Protein AF-A0A1G2R4M1-F1 (afdb_monomer)

Structure (mmCIF, N/CA/C/O backbone):
data_AF-A0A1G2R4M1-F1
#
_entry.id   AF-A0A1G2R4M1-F1
#
loop_
_atom_site.group_PDB
_atom_site.id
_atom_site.type_symbol
_atom_site.label_atom_id
_atom_site.label_alt_id
_atom_site.label_comp_id
_atom_site.label_asym_id
_atom_site.label_entity_id
_atom_site.label_seq_id
_atom_site.pdbx_PDB_ins_code
_atom_site.Cartn_x
_atom_site.Cartn_y
_atom_site.Cartn_z
_atom_site.occupancy
_atom_site.B_iso_or_equiv
_atom_site.auth_seq_id
_atom_site.auth_comp_id
_atom_site.auth_asym_id
_atom_site.auth_atom_id
_atom_site.pdbx_PDB_model_num
ATOM 1 N N . MET A 1 1 ? 5.764 9.510 -22.536 1.00 42.53 1 MET A N 1
ATOM 2 C CA . MET A 1 1 ? 5.388 8.134 -22.153 1.00 42.53 1 MET A CA 1
ATOM 3 C C . MET A 1 1 ? 6.139 7.870 -20.861 1.00 42.53 1 MET A C 1
ATOM 5 O O . MET A 1 1 ? 7.342 7.668 -20.907 1.00 42.53 1 MET A O 1
ATOM 9 N N . GLY A 1 2 ? 5.502 8.143 -19.721 1.00 48.28 2 GLY A N 1
ATOM 10 C CA . GLY A 1 2 ? 6.165 8.111 -18.417 1.00 48.28 2 GLY A CA 1
ATOM 11 C C . GLY A 1 2 ? 6.142 6.691 -17.884 1.00 48.28 2 GLY A C 1
ATOM 12 O O . GLY A 1 2 ? 5.067 6.125 -17.744 1.00 48.28 2 GLY A O 1
ATOM 13 N N . ILE A 1 3 ? 7.315 6.120 -17.657 1.00 47.88 3 ILE A N 1
ATOM 14 C CA . ILE A 1 3 ? 7.489 4.781 -17.104 1.00 47.88 3 ILE A CA 1
ATOM 15 C C . ILE A 1 3 ? 7.074 4.883 -15.628 1.00 47.88 3 ILE A C 1
ATOM 17 O O . ILE A 1 3 ? 7.715 5.595 -14.858 1.00 47.88 3 ILE A O 1
ATOM 21 N N . TRP A 1 4 ? 5.933 4.295 -15.264 1.00 51.50 4 TRP A N 1
ATOM 22 C CA . TRP A 1 4 ? 5.393 4.301 -13.891 1.00 51.50 4 TRP A CA 1
ATOM 23 C C . TRP A 1 4 ? 5.996 3.191 -13.018 1.00 51.50 4 TRP A C 1
ATOM 25 O O . TRP A 1 4 ? 5.624 3.042 -11.861 1.00 51.50 4 TRP A O 1
ATOM 35 N N . TYR A 1 5 ? 6.914 2.412 -13.583 1.00 51.94 5 TYR A N 1
ATOM 36 C CA . TYR A 1 5 ? 7.467 1.200 -13.004 1.00 51.94 5 TYR A CA 1
ATOM 37 C C . TYR A 1 5 ? 8.988 1.207 -13.168 1.00 51.94 5 TYR A C 1
ATOM 39 O O . TYR A 1 5 ? 9.513 1.249 -14.282 1.00 51.94 5 TYR A O 1
ATOM 47 N N . PHE A 1 6 ? 9.687 1.157 -12.044 1.00 51.12 6 PHE A N 1
ATOM 48 C CA . PHE A 1 6 ? 11.073 0.728 -11.931 1.00 51.12 6 PHE A CA 1
ATOM 49 C C . PHE A 1 6 ? 10.988 -0.623 -11.184 1.00 51.12 6 PHE A C 1
ATOM 51 O O . PHE A 1 6 ? 10.203 -0.756 -10.254 1.00 51.12 6 PHE A O 1
ATOM 58 N N . GLU A 1 7 ? 11.665 -1.672 -11.660 1.00 55.28 7 GLU A N 1
ATOM 59 C CA . GLU A 1 7 ? 11.780 -2.977 -10.960 1.00 55.28 7 GLU A CA 1
ATOM 60 C C . GLU A 1 7 ? 10.511 -3.835 -10.750 1.00 55.28 7 GLU A C 1
ATOM 62 O O . GLU A 1 7 ? 10.430 -4.591 -9.781 1.00 55.28 7 GLU A O 1
ATOM 67 N N . ALA A 1 8 ? 9.542 -3.806 -11.677 1.00 66.56 8 ALA A N 1
ATOM 68 C CA . ALA A 1 8 ? 8.416 -4.763 -11.717 1.00 66.56 8 ALA A CA 1
ATOM 69 C C . ALA A 1 8 ? 7.603 -4.875 -10.410 1.00 66.56 8 ALA A C 1
ATOM 71 O O . ALA A 1 8 ? 6.861 -5.837 -10.201 1.00 66.56 8 ALA A O 1
ATOM 72 N N . SER A 1 9 ? 7.749 -3.901 -9.519 1.00 74.88 9 SER A N 1
ATOM 73 C CA . SER A 1 9 ? 7.108 -3.871 -8.223 1.00 74.88 9 SER A CA 1
ATOM 74 C C . SER A 1 9 ? 6.990 -2.438 -7.729 1.00 74.88 9 SER A C 1
ATOM 76 O O . SER A 1 9 ? 7.735 -1.562 -8.157 1.00 74.88 9 SER A O 1
ATOM 78 N N . PHE A 1 10 ? 6.007 -2.184 -6.874 1.00 80.31 10 PHE A N 1
ATOM 79 C CA . PHE A 1 10 ? 5.818 -0.880 -6.244 1.00 80.31 10 PHE A CA 1
ATOM 80 C C . PHE A 1 10 ? 5.073 -1.039 -4.914 1.00 80.31 10 PHE A C 1
ATOM 82 O O . PHE A 1 10 ? 4.313 -2.000 -4.742 1.00 80.31 10 PHE A O 1
ATOM 89 N N . PRO A 1 11 ? 5.273 -0.122 -3.954 1.00 85.62 11 PRO A N 1
ATOM 90 C CA . PRO A 1 11 ? 4.534 -0.147 -2.703 1.00 85.62 11 PRO A CA 1
ATOM 91 C C . PRO A 1 11 ? 3.078 0.292 -2.906 1.00 85.62 11 PRO A C 1
ATOM 93 O O . PRO A 1 11 ? 2.780 1.245 -3.627 1.00 85.62 11 PRO A O 1
ATOM 96 N N . ILE A 1 12 ? 2.169 -0.391 -2.216 1.00 89.44 12 ILE A N 1
ATOM 97 C CA . ILE A 1 12 ? 0.774 0.005 -2.027 1.00 89.44 12 ILE A CA 1
ATOM 98 C C . ILE A 1 12 ? 0.554 0.206 -0.535 1.00 89.44 12 ILE A C 1
ATOM 100 O O . ILE A 1 12 ? 0.835 -0.686 0.268 1.00 89.44 12 ILE A O 1
ATOM 104 N N . ARG A 1 13 ? 0.011 1.364 -0.165 1.00 91.94 13 ARG A N 1
ATOM 105 C CA . ARG A 1 13 ? -0.324 1.698 1.223 1.00 91.94 13 ARG A CA 1
ATOM 106 C C . ARG A 1 13 ? -1.833 1.740 1.385 1.00 91.94 13 ARG A C 1
ATOM 108 O O . ARG A 1 13 ? -2.519 2.371 0.585 1.00 91.94 13 ARG A O 1
ATOM 115 N N . LEU A 1 14 ? -2.348 1.089 2.419 1.00 91.94 14 LEU A N 1
ATOM 116 C CA . LEU A 1 14 ? -3.732 1.242 2.843 1.00 91.94 14 LEU A CA 1
ATOM 117 C C . LEU A 1 14 ? -3.799 2.364 3.871 1.00 91.94 14 LEU A C 1
ATOM 119 O O . LEU A 1 14 ? -3.216 2.263 4.948 1.00 91.94 14 LEU A O 1
ATOM 123 N N . VAL A 1 15 ? -4.529 3.420 3.538 1.00 92.31 15 VAL A N 1
ATOM 124 C CA . VAL A 1 15 ? -4.696 4.596 4.391 1.00 92.31 15 VAL A CA 1
ATOM 125 C C . VAL A 1 15 ? -6.174 4.758 4.721 1.00 92.31 15 VAL A C 1
ATOM 127 O O . VAL A 1 15 ? -6.996 4.864 3.814 1.00 92.31 15 VAL A O 1
ATOM 130 N N . GLY A 1 16 ? -6.533 4.771 6.001 1.00 90.88 16 GLY A N 1
ATOM 131 C CA . GLY A 1 16 ? -7.900 5.025 6.456 1.00 90.88 16 GLY A CA 1
ATOM 132 C C . GLY A 1 16 ? -8.369 6.444 6.116 1.00 90.88 16 GLY A C 1
ATOM 133 O O . GLY A 1 16 ? -7.572 7.333 5.814 1.00 90.88 16 GLY A O 1
ATOM 134 N N . GLU A 1 17 ? -9.676 6.693 6.189 1.00 88.81 17 GLU A N 1
ATOM 135 C CA . GLU A 1 17 ? -10.267 8.005 5.871 1.00 88.81 17 GLU A CA 1
ATOM 136 C C . GLU A 1 17 ? -9.695 9.172 6.695 1.00 88.81 17 GLU A C 1
ATOM 138 O O . GLU A 1 17 ? -9.654 10.305 6.218 1.00 88.81 17 GLU A O 1
ATOM 143 N N . ASN A 1 18 ? -9.180 8.879 7.891 1.00 86.94 18 ASN A N 1
ATOM 144 C CA . ASN A 1 18 ? -8.556 9.847 8.793 1.00 86.94 18 ASN A CA 1
ATOM 145 C C . ASN A 1 18 ? -7.066 10.105 8.492 1.00 86.94 18 ASN A C 1
ATOM 147 O O . ASN A 1 18 ? -6.426 10.882 9.198 1.00 86.94 18 ASN A O 1
ATOM 151 N N . GLY A 1 19 ? -6.498 9.460 7.467 1.00 86.12 19 GLY A N 1
ATOM 152 C CA . GLY A 1 19 ? -5.078 9.566 7.117 1.00 86.12 19 GLY A CA 1
ATOM 153 C C . GLY A 1 19 ? -4.154 8.626 7.900 1.00 86.12 19 GLY A C 1
ATOM 154 O O . GLY A 1 19 ? -2.938 8.732 7.767 1.00 86.12 19 GLY A O 1
ATOM 155 N N . GLU A 1 20 ? -4.710 7.718 8.702 1.00 89.06 20 GLU A N 1
ATOM 156 C CA . GLU A 1 20 ? -3.966 6.659 9.390 1.00 89.06 20 GLU A CA 1
ATOM 157 C C . GLU A 1 20 ? -3.488 5.601 8.388 1.00 89.06 20 GLU A C 1
ATOM 159 O O . GLU A 1 20 ? -4.282 5.107 7.590 1.00 89.06 20 GLU A O 1
ATOM 164 N N . GLU A 1 21 ? -2.210 5.227 8.428 1.00 90.88 21 GLU A N 1
ATOM 165 C CA . GLU A 1 21 ? -1.722 4.070 7.676 1.00 90.88 21 GLU A CA 1
ATOM 166 C C . GLU A 1 21 ? -2.111 2.780 8.401 1.00 90.88 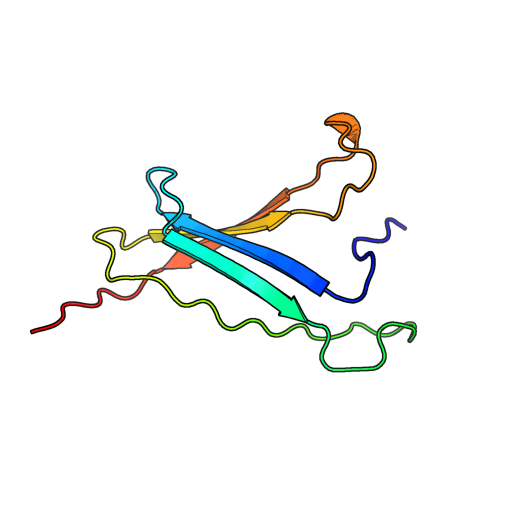21 GLU A C 1
ATOM 168 O O . GLU A 1 21 ? -1.673 2.539 9.521 1.00 90.88 21 GLU A O 1
ATOM 173 N N . LEU A 1 22 ? -2.907 1.947 7.733 1.00 90.50 22 LEU A N 1
ATOM 174 C CA . LEU A 1 22 ? -3.378 0.666 8.258 1.00 90.50 22 LEU A CA 1
ATOM 175 C C . LEU A 1 22 ? -2.461 -0.491 7.850 1.00 90.50 22 LEU A C 1
ATOM 177 O O . LEU A 1 22 ? -2.386 -1.501 8.542 1.00 90.50 22 LEU A O 1
ATOM 181 N N . GLY A 1 23 ? -1.756 -0.357 6.725 1.00 90.81 23 GLY A N 1
ATOM 182 C CA . GLY A 1 23 ? -0.811 -1.367 6.270 1.00 90.81 23 GLY A CA 1
ATOM 183 C C . GLY A 1 23 ? -0.114 -1.003 4.967 1.00 90.81 23 GLY A C 1
ATOM 184 O O . GLY A 1 23 ? -0.532 -0.103 4.236 1.00 90.81 23 GLY A O 1
ATOM 185 N N . ILE A 1 24 ? 0.945 -1.747 4.664 1.00 92.00 24 ILE A N 1
ATOM 186 C CA . ILE A 1 24 ? 1.734 -1.617 3.440 1.00 92.00 24 ILE A CA 1
ATOM 187 C C . ILE A 1 24 ? 1.953 -2.996 2.820 1.00 92.00 24 ILE A C 1
ATOM 189 O O . ILE A 1 24 ? 2.177 -3.981 3.522 1.00 92.00 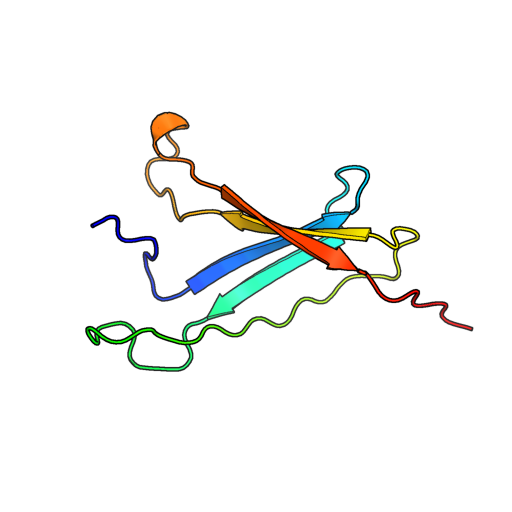24 ILE A O 1
ATOM 193 N N . ALA A 1 25 ? 1.897 -3.063 1.495 1.00 90.44 25 ALA A N 1
ATOM 194 C CA . ALA A 1 25 ? 2.211 -4.251 0.718 1.00 90.44 25 ALA A CA 1
ATOM 195 C C . ALA A 1 25 ? 3.057 -3.881 -0.497 1.00 90.44 25 ALA A C 1
ATOM 197 O O . ALA A 1 25 ? 2.992 -2.758 -0.993 1.00 90.44 25 ALA A O 1
ATOM 198 N N . ILE A 1 26 ? 3.832 -4.836 -0.999 1.00 87.69 26 ILE A N 1
ATOM 199 C CA . ILE A 1 26 ? 4.547 -4.679 -2.264 1.00 87.69 26 ILE A CA 1
ATOM 200 C C . ILE A 1 26 ? 3.744 -5.393 -3.340 1.00 87.69 26 ILE A C 1
ATOM 202 O O . ILE A 1 26 ? 3.531 -6.602 -3.259 1.00 87.69 26 ILE A O 1
ATOM 206 N N . ALA A 1 27 ? 3.291 -4.638 -4.335 1.00 87.12 27 ALA A N 1
ATOM 207 C CA . ALA A 1 27 ? 2.698 -5.201 -5.531 1.00 87.12 27 ALA A CA 1
ATOM 208 C C . ALA A 1 27 ? 3.798 -5.706 -6.448 1.00 87.12 27 ALA A C 1
ATOM 210 O O . ALA A 1 27 ? 4.769 -4.994 -6.684 1.00 87.12 27 ALA A O 1
ATOM 211 N N . GLN A 1 28 ? 3.645 -6.916 -6.967 1.00 85.25 28 GLN A N 1
ATOM 212 C CA . GLN A 1 28 ? 4.606 -7.547 -7.862 1.00 85.25 28 GLN A CA 1
ATOM 213 C C . GLN A 1 28 ? 3.938 -7.882 -9.191 1.00 85.25 28 GLN A C 1
ATOM 215 O O . GLN A 1 28 ? 2.803 -8.367 -9.226 1.00 85.25 28 GLN A O 1
ATOM 220 N N . ALA A 1 29 ? 4.648 -7.621 -10.283 1.00 84.75 29 ALA A N 1
ATOM 221 C CA . ALA A 1 29 ? 4.237 -8.008 -11.621 1.00 84.75 29 ALA A CA 1
ATOM 222 C C . ALA A 1 29 ? 4.121 -9.536 -11.712 1.00 84.75 29 ALA A C 1
ATOM 224 O O . ALA A 1 29 ? 4.997 -10.262 -11.244 1.00 84.75 29 ALA A O 1
ATOM 225 N N . GLN A 1 30 ? 3.041 -10.019 -12.317 1.00 81.81 30 GLN A N 1
ATOM 226 C CA . GLN A 1 30 ? 2.753 -11.454 -12.418 1.00 81.81 30 GLN A CA 1
ATOM 227 C C . GLN A 1 30 ? 3.283 -12.097 -13.710 1.00 81.81 30 GLN A C 1
ATOM 229 O O . GLN A 1 30 ? 3.125 -13.299 -13.904 1.00 81.81 30 GLN A O 1
ATOM 234 N N . ASP A 1 31 ? 3.900 -11.313 -14.597 1.00 71.88 31 ASP A N 1
ATOM 235 C CA . ASP A 1 31 ? 4.414 -11.771 -15.893 1.00 71.88 31 ASP A CA 1
ATOM 236 C C . ASP A 1 31 ? 5.722 -11.039 -16.258 1.00 71.88 31 ASP A C 1
ATOM 238 O O . ASP A 1 31 ? 6.196 -10.175 -15.512 1.00 71.88 31 ASP A O 1
ATOM 242 N N . GLU A 1 32 ? 6.315 -11.374 -17.407 1.00 63.88 32 GLU A N 1
ATOM 243 C CA . GLU A 1 32 ? 7.515 -10.738 -17.950 1.00 63.88 32 GLU A CA 1
ATOM 244 C C . GLU A 1 32 ? 7.296 -9.232 -18.165 1.00 63.88 32 GLU A C 1
ATOM 246 O O . GL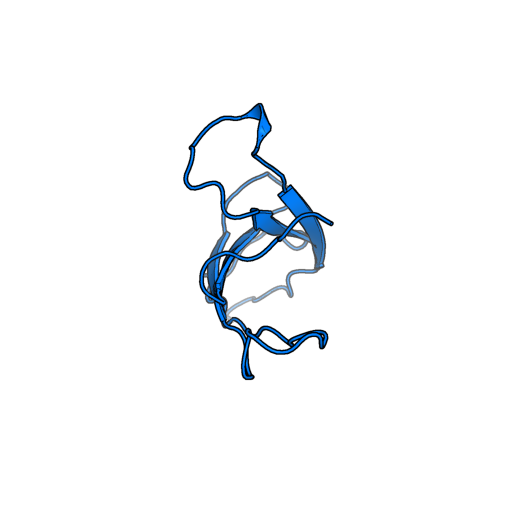U A 1 32 ? 6.823 -8.759 -19.198 1.00 63.88 32 GLU A O 1
ATOM 251 N N . TRP A 1 33 ? 7.708 -8.451 -17.170 1.00 61.72 33 TRP A N 1
ATOM 252 C CA . TRP A 1 33 ? 7.556 -6.996 -17.087 1.00 61.72 33 TRP A CA 1
ATOM 253 C C . TRP A 1 33 ? 8.278 -6.193 -18.185 1.00 61.72 33 TRP A C 1
ATOM 255 O O . TRP A 1 33 ? 8.130 -4.974 -18.256 1.00 61.72 33 TRP A O 1
ATOM 265 N N . MET A 1 34 ? 9.061 -6.864 -19.036 1.00 60.50 34 MET A N 1
ATOM 266 C CA . MET A 1 34 ? 9.752 -6.271 -20.186 1.00 60.50 34 MET A CA 1
ATOM 267 C C . MET A 1 34 ? 8.945 -6.340 -21.495 1.00 60.50 34 MET A C 1
ATOM 269 O O . MET A 1 34 ? 9.422 -5.855 -22.522 1.00 60.50 34 MET A O 1
ATOM 273 N N . ALA A 1 35 ? 7.746 -6.930 -21.495 1.00 58.72 35 ALA A N 1
ATOM 274 C CA . ALA A 1 35 ? 6.875 -6.949 -22.667 1.00 58.72 35 ALA A CA 1
ATOM 275 C C . ALA A 1 35 ? 6.154 -5.599 -22.865 1.00 58.72 35 ALA A C 1
ATOM 277 O O . ALA A 1 35 ? 5.763 -4.943 -21.905 1.00 58.72 35 ALA A O 1
ATOM 278 N N . GLU A 1 36 ? 5.888 -5.203 -24.116 1.00 56.44 36 GLU A N 1
ATOM 279 C CA . GLU A 1 36 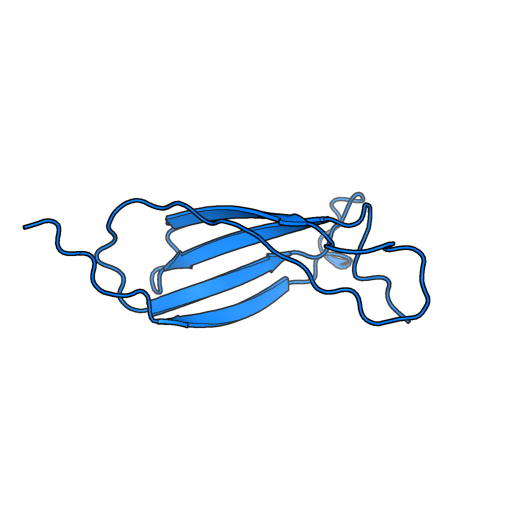? 5.097 -3.999 -24.465 1.00 56.44 36 GLU A CA 1
ATOM 280 C C . GLU A 1 36 ? 3.599 -4.100 -24.075 1.00 56.44 36 GLU A C 1
ATOM 282 O O . GLU A 1 36 ? 2.789 -3.241 -24.429 1.00 56.44 36 GLU A O 1
ATOM 287 N N . ALA A 1 37 ? 3.214 -5.163 -23.364 1.00 63.88 37 ALA A N 1
ATOM 288 C CA . ALA A 1 37 ? 1.855 -5.438 -22.926 1.00 63.88 37 ALA A CA 1
ATOM 289 C C . ALA A 1 37 ? 1.575 -4.854 -21.531 1.00 63.88 37 ALA A C 1
ATOM 291 O O . ALA A 1 37 ? 2.478 -4.630 -20.729 1.00 63.88 37 ALA A O 1
ATOM 292 N N . LEU A 1 38 ? 0.295 -4.626 -21.224 1.00 65.19 38 LEU A N 1
ATOM 293 C CA . LEU A 1 38 ? -0.137 -4.306 -19.863 1.00 65.19 38 LEU A CA 1
ATOM 294 C C . LEU A 1 38 ? 0.121 -5.514 -18.953 1.00 65.19 38 LEU A C 1
ATOM 296 O O . LEU A 1 38 ? -0.412 -6.592 -19.209 1.00 65.19 38 LEU A O 1
ATOM 300 N N . VAL A 1 39 ? 0.908 -5.320 -17.894 1.00 72.25 39 VAL A N 1
ATOM 301 C CA . VAL A 1 39 ? 1.285 -6.388 -16.958 1.00 72.25 39 VAL A CA 1
ATOM 302 C C . VAL A 1 39 ? 0.407 -6.304 -15.706 1.00 72.25 39 VAL A C 1
ATOM 304 O O . VAL A 1 39 ? 0.341 -5.234 -15.094 1.00 72.25 39 VAL A O 1
ATOM 307 N N . PRO A 1 40 ? -0.292 -7.384 -15.313 1.00 82.69 40 PRO A N 1
ATOM 308 C CA . PRO A 1 40 ? -1.047 -7.406 -14.067 1.00 82.69 40 PRO A CA 1
ATOM 309 C C . PRO A 1 40 ? -0.107 -7.431 -12.855 1.00 82.69 40 PRO A C 1
ATOM 311 O O . PRO A 1 40 ? 0.942 -8.077 -12.878 1.00 82.69 40 PRO A O 1
ATOM 314 N N . PHE A 1 41 ? -0.514 -6.745 -11.788 1.00 84.88 41 PHE A N 1
ATOM 315 C CA . PHE A 1 41 ? 0.183 -6.722 -10.503 1.00 84.88 41 PHE A CA 1
ATOM 316 C C . PHE A 1 41 ? -0.690 -7.351 -9.421 1.00 84.88 41 PHE A C 1
ATOM 318 O O . PHE A 1 41 ? -1.906 -7.156 -9.416 1.00 84.88 41 PHE A O 1
ATOM 325 N N . GLU A 1 42 ? -0.059 -8.053 -8.484 1.00 88.00 42 GLU A N 1
ATOM 326 C CA . GLU A 1 42 ? -0.716 -8.621 -7.307 1.00 88.00 42 GLU A CA 1
ATOM 327 C C . GLU A 1 42 ? 0.037 -8.226 -6.035 1.00 88.00 42 GLU A C 1
ATOM 329 O O . GLU A 1 42 ? 1.267 -8.172 -6.024 1.00 88.00 42 GLU A O 1
ATOM 334 N N . ALA A 1 43 ? -0.709 -7.938 -4.968 1.00 89.25 43 ALA A N 1
ATOM 335 C CA . ALA A 1 43 ? -0.185 -7.651 -3.639 1.00 89.25 43 ALA A CA 1
ATOM 336 C C . ALA A 1 43 ? -1.095 -8.288 -2.586 1.00 89.25 43 ALA A C 1
ATOM 338 O O . ALA A 1 43 ? -2.320 -8.258 -2.723 1.00 89.25 43 ALA A O 1
ATOM 339 N N . VAL A 1 44 ? -0.505 -8.790 -1.502 1.00 90.12 44 VAL A N 1
ATOM 340 C CA . VAL A 1 44 ? -1.247 -9.217 -0.310 1.00 90.12 44 VAL A CA 1
ATOM 341 C C . VAL A 1 44 ? -1.000 -8.194 0.789 1.00 90.12 44 VAL A C 1
ATOM 343 O O . VAL A 1 44 ? 0.131 -8.041 1.249 1.00 90.12 44 VAL A O 1
ATOM 346 N N . LEU A 1 45 ? -2.055 -7.485 1.192 1.00 88.19 45 LEU A N 1
ATOM 347 C CA . LEU A 1 45 ? -2.000 -6.473 2.242 1.00 88.19 45 LEU A CA 1
ATOM 348 C C . LEU A 1 45 ? -2.664 -7.007 3.507 1.00 88.19 45 LEU A C 1
ATOM 350 O O . LEU A 1 45 ? -3.873 -7.226 3.544 1.00 88.19 45 LEU A O 1
ATOM 354 N N . SER A 1 46 ? -1.845 -7.203 4.535 1.00 88.00 46 SER A N 1
ATOM 355 C CA . SER A 1 46 ? -2.285 -7.590 5.872 1.00 88.00 46 SER A CA 1
ATOM 356 C C . SER A 1 46 ? -2.319 -6.355 6.761 1.00 88.00 46 SER A C 1
ATOM 358 O O . SER A 1 46 ? -1.340 -5.615 6.827 1.00 88.00 46 SER A O 1
ATOM 360 N N . PHE A 1 47 ? -3.436 -6.145 7.446 1.00 86.81 47 PHE A N 1
ATOM 361 C CA . PHE A 1 47 ? -3.634 -5.056 8.396 1.00 86.81 47 PHE A CA 1
ATOM 362 C C . PHE A 1 47 ? -4.460 -5.567 9.578 1.00 86.81 47 PHE A C 1
ATOM 364 O O . PHE A 1 47 ? -5.191 -6.552 9.446 1.00 86.81 47 PHE A O 1
ATOM 371 N N . GLU A 1 48 ? -4.306 -4.938 10.741 1.00 82.06 48 GLU A N 1
ATOM 372 C CA . GLU A 1 48 ? -5.139 -5.260 11.902 1.00 82.06 48 GLU A CA 1
ATOM 373 C C . GLU A 1 48 ? -6.540 -4.663 11.746 1.00 82.06 48 GLU A C 1
ATOM 375 O O . GLU A 1 48 ? -6.759 -3.757 10.940 1.00 82.06 48 GLU A O 1
ATOM 380 N N . SER A 1 49 ? -7.504 -5.183 12.511 1.00 74.81 49 SER A N 1
ATOM 381 C CA . SER A 1 49 ? -8.863 -4.640 12.531 1.00 74.81 49 SER A CA 1
ATOM 382 C C . SER A 1 49 ? -8.813 -3.132 12.773 1.00 74.81 49 SER A C 1
ATOM 384 O O . SER A 1 49 ? -8.276 -2.683 13.785 1.00 74.81 49 SER A O 1
ATOM 386 N N . SER A 1 50 ? -9.381 -2.367 11.848 1.00 75.00 50 SER A N 1
ATOM 387 C CA . SER A 1 50 ? -9.465 -0.916 11.943 1.00 75.00 50 SER A CA 1
ATOM 388 C C . SER A 1 50 ? -10.914 -0.503 12.155 1.00 75.00 50 SER A C 1
ATOM 390 O O . SER A 1 50 ? -11.822 -1.100 11.582 1.00 75.00 50 SER A O 1
ATOM 392 N N . GLU A 1 51 ? -11.127 0.554 12.938 1.00 79.12 51 GLU A N 1
ATOM 393 C CA . GLU A 1 51 ? -12.430 1.225 13.025 1.00 79.12 51 GLU A CA 1
ATOM 394 C C . GLU A 1 51 ? -12.762 2.002 11.732 1.00 79.12 51 GLU A C 1
ATOM 396 O O . GLU A 1 51 ? -13.895 2.449 11.535 1.00 79.12 51 GLU A O 1
ATOM 401 N N . ALA A 1 52 ? -11.781 2.178 10.837 1.00 82.06 52 ALA A N 1
ATOM 402 C CA . ALA A 1 52 ? -11.977 2.814 9.546 1.00 82.06 52 ALA A CA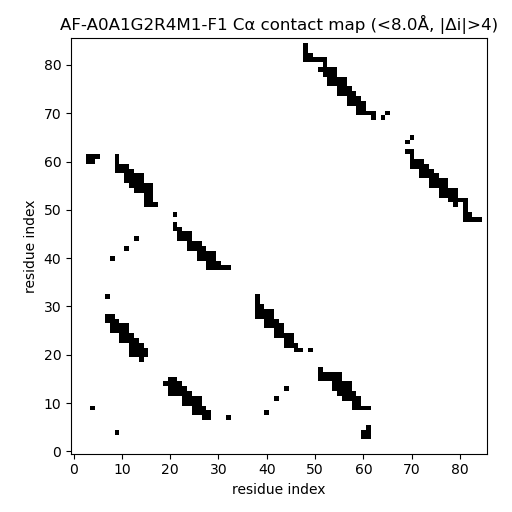 1
ATOM 403 C C . ALA A 1 52 ? -12.769 1.897 8.603 1.00 82.06 52 ALA A C 1
ATOM 405 O O . ALA A 1 52 ? -12.314 0.822 8.224 1.00 82.06 52 ALA A O 1
ATOM 406 N N . GLN A 1 53 ? -13.932 2.371 8.154 1.00 85.12 53 GLN A N 1
ATOM 407 C CA . GLN A 1 53 ? -14.780 1.677 7.172 1.00 85.12 53 GLN A CA 1
ATOM 408 C C . GLN A 1 53 ? -14.498 2.131 5.732 1.00 85.12 53 GLN A C 1
ATOM 410 O O . GLN A 1 53 ? -14.961 1.531 4.757 1.00 85.12 53 GLN A O 1
ATOM 415 N N . LYS A 1 54 ? -13.752 3.227 5.580 1.00 90.00 54 LYS A N 1
ATOM 416 C CA . LYS A 1 54 ? -13.353 3.808 4.300 1.00 90.00 54 LYS A CA 1
ATOM 417 C C . LYS A 1 54 ? -11.873 4.126 4.325 1.00 90.00 54 LYS A C 1
ATOM 419 O O . LYS A 1 54 ? -11.306 4.463 5.363 1.00 90.00 54 LYS A O 1
ATOM 424 N N . GLY A 1 55 ? -11.268 4.081 3.151 1.00 91.81 55 GLY A N 1
ATOM 425 C CA . GLY A 1 55 ? -9.874 4.441 2.995 1.00 91.81 55 GLY A CA 1
ATOM 426 C C . GLY A 1 55 ? -9.478 4.600 1.543 1.00 91.81 55 GLY A C 1
ATOM 427 O O . GLY A 1 55 ? -10.312 4.664 0.637 1.00 91.81 55 GLY A O 1
ATOM 428 N N . PHE A 1 56 ? -8.175 4.653 1.340 1.00 93.12 56 PHE A N 1
ATOM 429 C CA . PHE A 1 56 ? -7.536 4.772 0.051 1.00 93.12 56 PHE A CA 1
ATOM 430 C C . PHE A 1 56 ? -6.422 3.737 -0.045 1.00 93.12 56 PHE A C 1
ATOM 432 O O . PHE A 1 56 ? -5.620 3.597 0.878 1.00 93.12 56 PHE A O 1
ATOM 439 N N . LEU A 1 57 ? -6.344 3.055 -1.183 1.00 91.06 57 LEU A N 1
ATOM 440 C CA . LEU A 1 57 ? -5.095 2.453 -1.622 1.00 91.06 57 LEU A CA 1
ATOM 441 C C . LEU A 1 57 ? -4.282 3.543 -2.309 1.00 91.06 57 LEU A C 1
ATOM 443 O O . LEU A 1 57 ?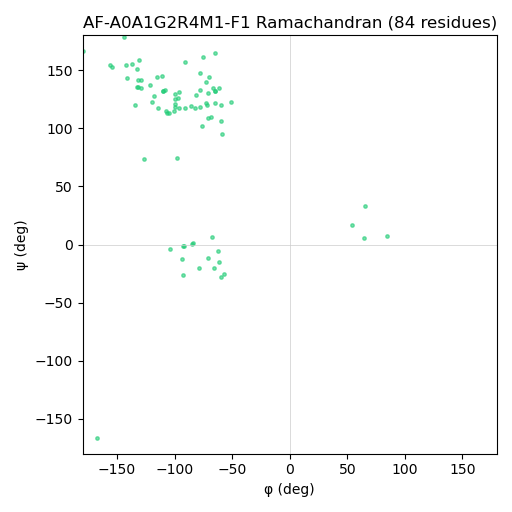 -4.724 4.126 -3.303 1.00 91.06 57 LEU A O 1
ATOM 447 N N . VAL A 1 58 ? -3.125 3.848 -1.741 1.00 90.62 58 VAL A N 1
ATOM 448 C CA . VAL A 1 58 ? -2.193 4.845 -2.255 1.00 90.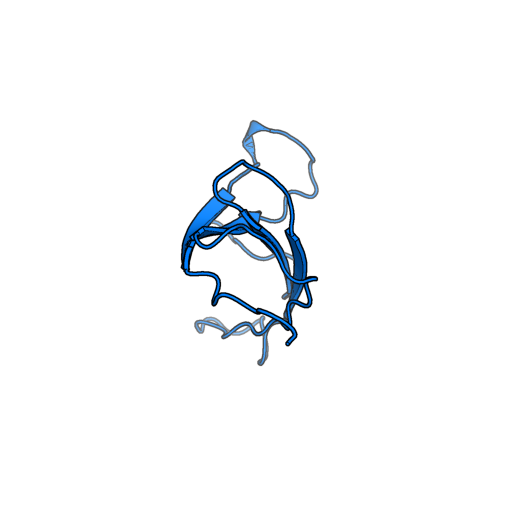62 58 VAL A CA 1
ATOM 449 C C . VAL A 1 58 ? -1.089 4.115 -3.005 1.00 90.62 58 VAL A C 1
ATOM 451 O O . VAL A 1 58 ? -0.404 3.258 -2.445 1.00 90.62 58 VAL A O 1
ATOM 454 N N . PHE A 1 59 ? -0.956 4.456 -4.281 1.00 86.12 59 PHE A N 1
ATOM 455 C CA . PHE A 1 59 ? 0.061 3.964 -5.196 1.00 86.12 59 PHE A CA 1
ATOM 456 C C . PHE A 1 59 ? 1.073 5.084 -5.383 1.00 86.12 59 PHE A C 1
ATOM 458 O O . PHE A 1 59 ? 0.739 6.126 -5.950 1.00 86.12 59 PHE A O 1
ATOM 465 N N . GLU A 1 60 ? 2.289 4.884 -4.898 1.00 77.25 60 GLU A N 1
ATOM 466 C CA . GLU A 1 60 ? 3.366 5.858 -5.042 1.00 77.25 60 GLU A CA 1
ATOM 467 C C . GLU A 1 60 ? 4.224 5.459 -6.242 1.00 77.25 60 GLU A C 1
ATOM 469 O O . GLU A 1 60 ? 4.691 4.323 -6.348 1.00 77.25 60 GLU A O 1
ATOM 474 N N . LYS A 1 61 ? 4.409 6.389 -7.180 1.00 71.06 61 LYS A N 1
ATOM 475 C CA . LYS A 1 61 ? 5.331 6.192 -8.292 1.00 71.06 61 LYS A CA 1
ATOM 476 C C . LYS A 1 61 ? 6.747 6.095 -7.741 1.00 71.06 61 LYS A C 1
ATOM 478 O O . LYS A 1 61 ? 7.166 6.966 -6.975 1.00 71.06 61 LYS A O 1
ATOM 483 N N . ASP A 1 62 ? 7.489 5.082 -8.185 1.00 65.75 62 ASP A N 1
ATOM 484 C CA . ASP A 1 62 ? 8.876 4.932 -7.767 1.00 65.75 62 ASP A CA 1
ATOM 485 C C . ASP A 1 62 ? 9.688 6.171 -8.177 1.00 65.75 62 ASP A C 1
ATOM 487 O O . ASP A 1 62 ? 9.744 6.570 -9.348 1.00 65.75 62 ASP A O 1
ATOM 491 N N . ASN A 1 63 ? 10.258 6.827 -7.171 1.00 66.62 63 ASN A N 1
ATOM 492 C CA . ASN A 1 63 ? 10.986 8.075 -7.303 1.00 66.62 63 ASN A CA 1
AT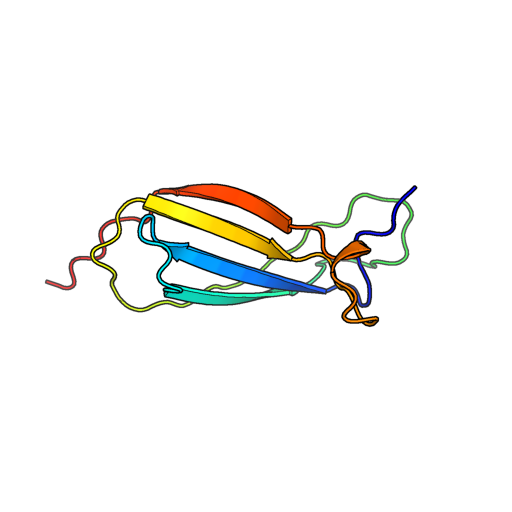OM 493 C C . ASN A 1 63 ? 12.374 7.915 -6.673 1.00 66.62 63 ASN A C 1
ATOM 495 O O . ASN A 1 63 ? 12.648 8.494 -5.617 1.00 66.62 63 ASN A O 1
ATOM 499 N N . PRO A 1 64 ? 13.291 7.188 -7.336 1.00 63.16 64 PRO A N 1
ATOM 500 C CA . PRO A 1 64 ? 14.642 6.960 -6.825 1.00 63.16 64 PRO A CA 1
ATOM 501 C C . PRO A 1 64 ? 15.449 8.258 -6.653 1.00 63.16 64 PRO A C 1
ATOM 503 O O . PRO A 1 64 ? 16.470 8.269 -5.970 1.00 63.16 64 PRO A O 1
ATOM 506 N N . SER A 1 65 ? 14.997 9.371 -7.250 1.00 59.91 65 SER A N 1
ATOM 507 C CA . SER A 1 65 ? 15.615 10.692 -7.085 1.00 59.91 65 SER A CA 1
ATOM 508 C C . SER A 1 65 ? 15.249 11.387 -5.769 1.00 59.91 65 SER A C 1
ATOM 510 O O . SER A 1 65 ? 15.947 12.314 -5.362 1.00 59.91 65 SER A O 1
ATOM 512 N N . GLY A 1 66 ? 14.149 10.984 -5.120 1.00 63.41 66 GLY A N 1
ATOM 513 C CA . GLY A 1 66 ? 13.620 11.620 -3.908 1.00 63.41 66 GLY A CA 1
ATOM 514 C C . GLY A 1 66 ? 13.135 13.066 -4.090 1.00 63.41 66 GLY A C 1
ATOM 515 O O . GLY A 1 66 ? 12.790 13.723 -3.110 1.00 63.41 66 GLY A O 1
ATOM 516 N N . LEU A 1 67 ? 13.112 13.590 -5.321 1.00 69.50 67 LEU A N 1
ATOM 517 C CA . LEU A 1 67 ? 12.690 14.962 -5.599 1.00 69.50 67 LEU A CA 1
ATOM 518 C C . LEU A 1 67 ? 11.165 15.053 -5.656 1.00 69.50 67 LEU A C 1
ATOM 520 O O . LEU A 1 67 ? 10.526 14.318 -6.406 1.00 69.50 67 LEU A O 1
ATOM 524 N N . GLN A 1 68 ? 10.581 15.993 -4.914 1.00 64.38 68 GLN A N 1
ATOM 525 C CA . GLN A 1 68 ? 9.127 16.168 -4.818 1.00 64.38 68 GLN A CA 1
ATOM 526 C C . GLN A 1 68 ? 8.456 16.452 -6.173 1.00 64.38 68 GLN A C 1
ATOM 528 O O . GLN A 1 68 ? 7.313 16.070 -6.381 1.00 64.38 68 GLN A O 1
ATOM 533 N N . GLU A 1 69 ? 9.176 17.059 -7.117 1.00 64.69 69 GLU A N 1
ATOM 534 C CA . GLU A 1 69 ? 8.710 17.304 -8.491 1.00 64.69 69 GLU A CA 1
ATOM 535 C C . GLU A 1 69 ? 8.488 16.024 -9.320 1.00 64.69 69 GLU A C 1
ATOM 537 O O . GLU A 1 69 ? 7.757 16.054 -10.307 1.00 64.69 69 GLU A O 1
ATOM 542 N N . ASN A 1 70 ? 9.093 14.904 -8.910 1.00 64.50 70 ASN A N 1
ATOM 543 C CA . ASN A 1 70 ? 8.955 13.590 -9.545 1.00 64.50 70 ASN A CA 1
ATOM 544 C C . ASN A 1 70 ? 8.036 12.645 -8.759 1.00 64.50 70 ASN A C 1
ATOM 546 O O . ASN A 1 70 ? 7.794 11.523 -9.213 1.00 64.50 70 ASN A O 1
ATOM 550 N N . ALA A 1 71 ? 7.559 13.081 -7.588 1.00 65.62 71 ALA A N 1
ATOM 551 C CA . ALA A 1 71 ? 6.596 12.336 -6.799 1.00 65.62 71 ALA A CA 1
ATOM 552 C C . ALA A 1 71 ? 5.234 12.412 -7.494 1.00 65.62 71 ALA A C 1
ATOM 554 O O . ALA A 1 71 ? 4.705 13.496 -7.731 1.00 65.62 71 ALA A O 1
ATOM 555 N N . ASP A 1 72 ? 4.690 11.252 -7.833 1.00 73.75 72 ASP A N 1
ATOM 556 C CA . ASP A 1 72 ? 3.342 11.117 -8.364 1.00 73.75 72 ASP A CA 1
ATOM 557 C C . ASP A 1 72 ? 2.642 10.051 -7.528 1.00 73.75 72 ASP A C 1
ATOM 559 O O . ASP A 1 72 ? 3.235 9.016 -7.209 1.00 73.75 72 ASP A O 1
ATOM 563 N N . GLU A 1 73 ? 1.409 10.324 -7.123 1.00 79.19 73 GLU A N 1
ATOM 564 C CA . GLU A 1 73 ? 0.624 9.399 -6.320 1.00 79.19 73 GLU A CA 1
ATOM 565 C C . GLU A 1 73 ? -0.777 9.257 -6.901 1.00 79.19 73 GLU A C 1
ATOM 567 O O . GLU A 1 73 ? -1.448 10.230 -7.253 1.00 79.19 73 GLU A O 1
ATOM 572 N N . MET A 1 74 ? -1.242 8.015 -6.978 1.00 83.44 74 MET A N 1
ATOM 573 C CA . MET A 1 74 ? -2.624 7.704 -7.303 1.00 83.44 74 MET A CA 1
ATOM 574 C C . MET A 1 74 ? -3.313 7.202 -6.042 1.00 83.44 74 MET A C 1
ATOM 576 O O . MET A 1 74 ? -2.791 6.342 -5.339 1.00 83.44 74 MET A O 1
ATOM 580 N N . ARG A 1 75 ? -4.508 7.720 -5.763 1.00 89.00 75 ARG A N 1
ATOM 581 C CA . ARG A 1 75 ? -5.334 7.273 -4.638 1.00 89.00 75 ARG A CA 1
ATOM 582 C C . ARG A 1 75 ? -6.599 6.621 -5.160 1.00 89.00 75 ARG A C 1
ATOM 584 O O . ARG A 1 75 ? -7.416 7.283 -5.799 1.00 89.00 75 ARG A O 1
ATOM 591 N N . LEU A 1 76 ? -6.776 5.341 -4.861 1.00 89.56 76 LEU A N 1
ATOM 592 C CA . LEU A 1 76 ? -7.993 4.602 -5.170 1.00 89.56 76 LEU A CA 1
ATOM 593 C C . LEU A 1 76 ? -8.858 4.504 -3.907 1.00 89.56 76 LEU A C 1
ATOM 595 O O . LEU A 1 76 ? -8.427 3.864 -2.949 1.00 89.56 76 LEU A O 1
ATOM 599 N N . PRO A 1 77 ? -10.059 5.107 -3.869 1.00 91.94 77 PRO A N 1
ATOM 600 C CA . PRO A 1 77 ? -10.952 4.966 -2.727 1.00 91.94 77 PRO A CA 1
ATOM 601 C C . PRO A 1 77 ? -11.455 3.524 -2.610 1.00 91.94 77 PRO A C 1
ATOM 603 O O . PRO A 1 77 ? -11.900 2.936 -3.598 1.00 91.94 77 PRO A O 1
ATOM 606 N N . ILE A 1 78 ? -11.428 2.978 -1.396 1.00 90.56 78 ILE A N 1
ATOM 607 C CA . ILE A 1 78 ? -11.937 1.641 -1.088 1.00 90.56 78 ILE A CA 1
ATOM 608 C C . ILE A 1 78 ? -12.855 1.658 0.136 1.00 90.56 78 ILE A C 1
ATOM 610 O O . ILE A 1 78 ? -12.793 2.555 0.982 1.00 90.56 78 ILE A O 1
ATOM 614 N N . LEU A 1 79 ? -13.694 0.630 0.232 1.00 89.69 79 LEU A N 1
ATOM 615 C CA . LEU A 1 79 ? -14.405 0.290 1.459 1.00 89.69 79 LEU A CA 1
ATOM 616 C C . LEU A 1 79 ? -13.611 -0.789 2.187 1.00 89.69 79 LEU A C 1
ATOM 618 O O . LEU A 1 79 ? -13.218 -1.783 1.576 1.00 89.69 79 LEU A O 1
ATOM 622 N N . ILE A 1 80 ? -13.384 -0.577 3.477 1.00 85.88 80 ILE A N 1
ATOM 623 C CA . ILE A 1 80 ? -12.720 -1.540 4.348 1.00 85.88 80 ILE A CA 1
ATOM 624 C C . ILE A 1 80 ? -13.839 -2.320 5.042 1.00 85.88 80 ILE A C 1
ATOM 626 O O . ILE A 1 80 ? -14.675 -1.706 5.709 1.00 85.88 80 ILE A O 1
ATOM 630 N N . PRO A 1 81 ? -13.935 -3.644 4.833 1.00 77.31 81 PRO A N 1
ATOM 631 C CA . PRO A 1 81 ? -14.964 -4.435 5.481 1.00 77.31 81 PRO A CA 1
ATOM 632 C C . PRO A 1 81 ? -14.741 -4.430 6.995 1.00 77.31 81 PRO A C 1
ATOM 634 O O . PRO A 1 81 ? -13.629 -4.666 7.470 1.00 77.31 81 PRO A O 1
ATOM 637 N N . ASP A 1 82 ? -15.820 -4.170 7.730 1.00 70.69 82 ASP A N 1
ATOM 638 C CA . ASP A 1 82 ? -15.833 -4.167 9.189 1.00 70.69 82 ASP A CA 1
ATOM 639 C C . ASP A 1 82 ? -15.413 -5.557 9.684 1.00 70.69 82 ASP A C 1
ATOM 641 O O . ASP A 1 82 ? -16.140 -6.540 9.531 1.00 70.69 82 ASP A O 1
ATOM 645 N N . THR A 1 83 ? -14.1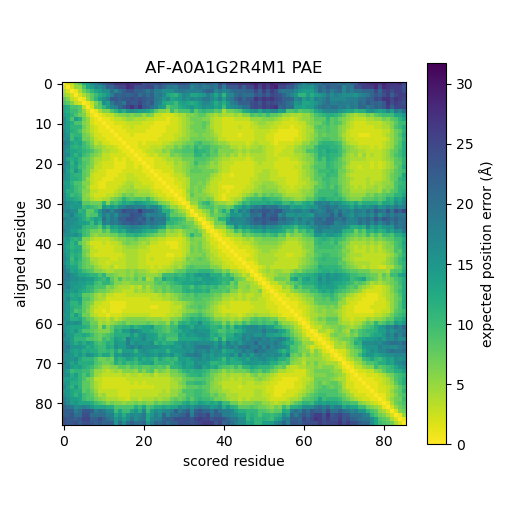91 -5.661 10.199 1.00 63.66 83 THR A N 1
ATOM 646 C CA . THR A 1 83 ? -13.671 -6.916 10.744 1.00 63.66 83 THR A CA 1
ATOM 647 C C . THR A 1 83 ? -13.866 -6.861 12.252 1.00 63.66 83 THR A C 1
ATOM 649 O O . THR A 1 83 ? -12.921 -6.624 12.999 1.00 63.66 83 THR A O 1
ATOM 652 N N . GLN A 1 84 ? -15.113 -7.026 12.705 1.00 56.00 84 GLN A N 1
ATOM 653 C CA . GLN A 1 84 ? -15.375 -7.341 14.111 1.00 56.00 84 GLN A CA 1
ATOM 654 C C . GLN A 1 84 ? -14.851 -8.754 14.348 1.00 56.00 84 GLN A C 1
ATOM 656 O O . GLN A 1 84 ? -15.399 -9.726 13.825 1.00 56.00 84 GLN A O 1
ATOM 661 N N . ILE A 1 85 ? -13.761 -8.869 15.099 1.00 59.53 85 ILE A N 1
ATOM 662 C CA . ILE A 1 85 ? -13.399 -10.144 15.706 1.00 59.53 85 ILE A CA 1
ATOM 663 C C . ILE A 1 85 ? -14.358 -10.307 16.896 1.00 59.53 85 ILE A C 1
ATOM 665 O O . ILE A 1 85 ? -14.203 -9.609 17.897 1.00 59.53 85 ILE A O 1
ATOM 669 N N . GLU A 1 86 ? -15.393 -11.139 16.738 1.00 47.72 86 GLU A N 1
ATOM 670 C CA . GLU A 1 86 ? -16.272 -11.583 17.841 1.00 47.72 86 GLU A CA 1
ATOM 671 C C . GLU A 1 86 ? -15.508 -12.399 18.897 1.00 47.72 86 GLU A C 1
ATOM 673 O O . GLU A 1 86 ? -14.635 -13.216 18.513 1.00 47.72 86 GLU A O 1
#

Mean predicted aligned error: 8.97 Å

Solvent-accessible surface area (backbone atoms only — not comparable to full-atom values): 5323 Å² total; per-residue (Å²): 135,81,78,73,64,59,87,54,41,44,55,37,34,38,26,30,73,86,69,48,76,56,33,64,22,60,30,34,48,79,58,77,72,85,50,100,60,92,70,58,67,52,61,75,71,70,58,73,79,55,94,50,52,37,28,30,44,37,39,51,40,75,43,95,80,73,48,72,92,62,58,47,75,47,72,44,80,44,75,39,78,81,56,78,83,128

InterPro domains:
  IPR018911 Bacterial spore germination, immunoglobulin-like domain [PF10648] (5-65)

Sequence (86 aa):
MGIWYFEASFPIRLVGENGEELGIAIAQAQDEWMAEALVPFEAVLSFESSEAQKGFLVFEKDNPSGLQENADEMRLPILIPDTQIE

pLDDT: mean 76.53, std 13.91, range [42.53, 93.12]

Organism: NCBI:txid1802450

Nearest PDB structures (foldseek):
  7uwn-assembly1_F  TM=5.450E-01  e=5.261E+00  Homo sapiens

Secondary structure (DSSP, 8-state):
-----STTEEEEEEEETTS-EEEEEEEEESS-TTSSSPPPEE--------S-SEEEEEEEPP-TT--GGG--EEEEEEEPP-----

Radius of gyration: 14.82 Å; Cα contacts (8 Å, |Δi|>4): 156; chains: 1; bounding box: 32×29×42 Å

Foldseek 3Di:
DDDLDDPQKFKKWWAFPVRRTFWIWIWGFPDDPPDPDDTDTDIDTDGDQDPGQKTWTKTWRDDPVPDPVPTDIDTDIDGDPHPPPD